Protein AF-A0ABD6A2N2-F1 (afdb_monomer_lite)

Organism: NCBI:txid767515

Foldseek 3Di:
DDDPDPVVVVVPPDDDDPPPPDDDDDDQKDADPQFAAAPPPGDGDRIFGQEPVRGTGDPVPHPD

Radius of gyration: 18.24 Å; chains: 1; bounding box: 47×24×35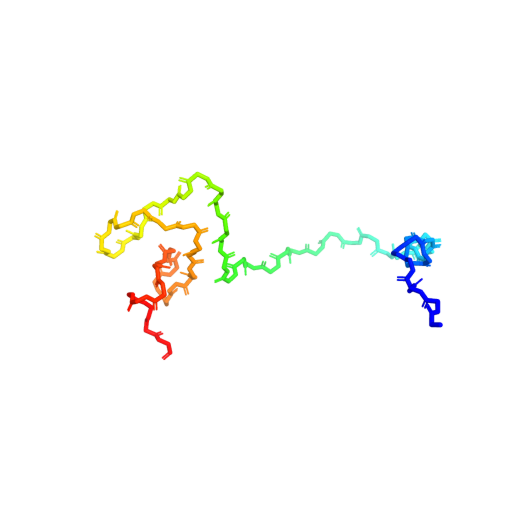 Å

Structure (mmCIF, N/CA/C/O backbone):
data_AF-A0ABD6A2N2-F1
#
_entry.id   AF-A0ABD6A2N2-F1
#
loop_
_atom_site.group_PDB
_atom_site.id
_atom_site.type_symbol
_atom_site.label_atom_id
_atom_site.label_alt_id
_atom_site.label_comp_id
_atom_site.label_asym_id
_atom_site.label_entity_id
_atom_site.label_seq_id
_atom_site.pdbx_PDB_ins_code
_atom_site.Cartn_x
_atom_site.Cartn_y
_atom_site.Cartn_z
_atom_site.occupancy
_atom_site.B_iso_or_equiv
_atom_site.auth_seq_id
_atom_site.auth_comp_id
_atom_site.auth_asym_id
_atom_site.auth_atom_id
_atom_site.pdbx_PDB_model_num
ATOM 1 N N . MET A 1 1 ? 40.904 6.596 7.769 1.00 51.03 1 MET A N 1
ATOM 2 C CA . MET A 1 1 ? 39.705 5.961 7.194 1.00 51.03 1 MET A CA 1
ATOM 3 C C . MET A 1 1 ? 39.201 6.899 6.115 1.00 51.03 1 MET A C 1
ATOM 5 O O . MET A 1 1 ? 38.590 7.899 6.459 1.00 51.03 1 MET A O 1
ATOM 9 N N . SER A 1 2 ? 39.593 6.671 4.857 1.00 57.78 2 SER A N 1
ATOM 10 C CA . SER A 1 2 ? 39.069 7.459 3.737 1.00 57.78 2 SER A CA 1
ATOM 11 C C . SER A 1 2 ? 37.618 7.060 3.523 1.00 57.78 2 SER A C 1
ATOM 13 O O . SER A 1 2 ? 37.340 5.888 3.267 1.00 57.78 2 SER A O 1
ATOM 15 N N . ASP A 1 3 ? 36.724 8.026 3.685 1.00 62.06 3 ASP A N 1
ATOM 16 C CA . ASP A 1 3 ? 35.322 7.912 3.308 1.00 62.06 3 ASP A CA 1
ATOM 17 C C . ASP A 1 3 ? 35.256 7.642 1.797 1.00 62.06 3 ASP A C 1
ATOM 19 O O . ASP A 1 3 ? 35.841 8.377 0.996 1.00 62.06 3 ASP A O 1
ATOM 23 N N . ARG A 1 4 ? 34.660 6.514 1.406 1.00 67.25 4 ARG A N 1
ATOM 24 C CA . ARG A 1 4 ? 34.534 6.105 0.004 1.00 67.25 4 ARG A CA 1
ATOM 25 C C . ARG A 1 4 ? 33.484 6.988 -0.668 1.00 67.25 4 ARG A C 1
ATOM 27 O O . ARG A 1 4 ? 32.302 6.664 -0.637 1.00 67.25 4 ARG A O 1
ATOM 34 N N . SER A 1 5 ? 33.941 8.105 -1.237 1.00 69.62 5 SER A N 1
ATOM 35 C CA . SER A 1 5 ? 33.092 9.069 -1.940 1.00 69.62 5 SER A CA 1
ATOM 36 C C . SER A 1 5 ? 32.334 8.407 -3.093 1.00 69.62 5 SER A C 1
ATOM 38 O O . SER A 1 5 ? 32.912 7.662 -3.887 1.00 69.62 5 SER A O 1
ATOM 40 N N . LEU A 1 6 ? 31.041 8.715 -3.195 1.00 66.75 6 LEU A N 1
ATOM 41 C CA . LEU A 1 6 ? 30.119 8.193 -4.209 1.00 66.75 6 LEU A CA 1
ATOM 42 C C . LEU A 1 6 ? 30.528 8.566 -5.649 1.00 66.75 6 LEU A C 1
ATOM 44 O O . LEU A 1 6 ? 30.087 7.912 -6.591 1.00 66.75 6 LEU A O 1
ATOM 48 N N . ASP A 1 7 ? 31.403 9.561 -5.816 1.00 67.75 7 ASP A N 1
ATOM 49 C CA . ASP A 1 7 ? 31.971 9.977 -7.105 1.00 67.75 7 ASP A CA 1
ATOM 50 C C . ASP A 1 7 ? 32.756 8.869 -7.830 1.00 67.75 7 ASP A C 1
ATOM 52 O O . ASP A 1 7 ? 32.724 8.805 -9.057 1.00 67.75 7 ASP A O 1
ATOM 56 N N . GLU A 1 8 ? 33.423 7.958 -7.109 1.00 67.12 8 GLU A N 1
ATOM 57 C CA . GLU A 1 8 ? 34.206 6.873 -7.733 1.00 67.12 8 GLU A CA 1
ATOM 58 C C . GLU A 1 8 ? 33.308 5.874 -8.493 1.00 67.12 8 GLU A C 1
ATOM 60 O O . GLU A 1 8 ? 33.729 5.290 -9.490 1.00 67.12 8 GLU A O 1
ATOM 65 N N . PHE A 1 9 ? 32.042 5.727 -8.082 1.00 61.47 9 PHE A N 1
ATOM 66 C CA . PHE A 1 9 ? 31.070 4.817 -8.703 1.00 61.47 9 PHE A CA 1
ATOM 67 C C . PHE A 1 9 ? 30.310 5.438 -9.884 1.00 61.47 9 PHE A C 1
ATOM 69 O O . PHE A 1 9 ? 29.743 4.703 -10.691 1.00 61.47 9 PHE A O 1
ATOM 76 N N . ALA A 1 10 ? 30.289 6.769 -10.008 1.00 64.75 10 ALA A N 1
ATOM 77 C CA . ALA A 1 10 ? 29.584 7.459 -11.091 1.00 64.75 10 ALA A CA 1
ATOM 78 C C . ALA A 1 10 ? 30.316 7.348 -12.444 1.00 64.75 10 ALA A C 1
ATOM 80 O O . ALA A 1 10 ? 29.688 7.388 -13.498 1.00 64.75 10 ALA A O 1
ATOM 81 N N . THR A 1 11 ? 31.638 7.163 -12.412 1.00 59.56 11 THR A N 1
ATOM 82 C CA . THR A 1 11 ? 32.528 7.178 -13.590 1.00 59.56 11 THR A CA 1
ATOM 83 C C . THR A 1 11 ? 32.569 5.854 -14.373 1.00 59.56 11 THR A C 1
ATOM 85 O O . THR A 1 11 ? 33.235 5.765 -15.397 1.00 59.56 11 THR A O 1
ATOM 88 N N . ALA A 1 12 ? 31.861 4.812 -13.925 1.00 59.16 12 ALA A N 1
ATOM 89 C CA . ALA A 1 12 ? 31.891 3.480 -14.546 1.00 59.16 12 ALA A CA 1
ATOM 90 C C . ALA A 1 12 ? 30.659 3.152 -15.417 1.00 59.16 12 ALA A C 1
ATOM 92 O O . ALA A 1 12 ? 30.477 1.999 -15.798 1.00 59.16 12 ALA A O 1
ATOM 93 N N . ALA A 1 13 ? 29.786 4.126 -15.694 1.00 60.38 13 ALA A N 1
ATOM 94 C CA . ALA A 1 13 ? 28.502 3.881 -16.360 1.00 60.38 13 ALA A CA 1
ATOM 95 C C . ALA A 1 13 ? 28.531 3.972 -17.900 1.00 60.38 13 ALA A C 1
ATOM 97 O O . ALA A 1 13 ? 27.512 3.694 -18.524 1.00 60.38 13 ALA A O 1
ATOM 98 N N . ASP A 1 14 ? 29.657 4.336 -18.516 1.00 62.03 14 ASP A N 1
ATOM 99 C CA . ASP A 1 14 ? 29.718 4.631 -19.953 1.00 62.03 14 ASP A CA 1
ATOM 100 C C . ASP A 1 14 ? 30.597 3.621 -20.695 1.00 62.03 14 ASP A C 1
ATOM 102 O O . ASP A 1 14 ? 31.717 3.931 -21.062 1.00 62.03 14 ASP A O 1
ATOM 106 N N . GLU A 1 15 ? 30.110 2.391 -20.871 1.00 61.41 15 GLU A N 1
ATOM 107 C CA . GLU A 1 15 ? 30.650 1.445 -21.859 1.00 61.41 15 GLU A CA 1
ATOM 108 C C . GLU A 1 15 ? 29.482 0.631 -22.452 1.00 61.41 15 GLU A C 1
ATOM 110 O O . GLU A 1 15 ? 29.199 -0.494 -22.045 1.00 61.41 15 GLU A O 1
ATOM 115 N N . SER A 1 16 ? 28.760 1.258 -23.388 1.00 64.25 16 SER A N 1
ATOM 116 C CA . SER A 1 16 ? 27.976 0.647 -24.480 1.00 64.25 16 SER A CA 1
ATOM 117 C C . SER A 1 16 ? 27.289 -0.698 -24.175 1.00 64.25 16 SER A C 1
ATOM 119 O O . SER A 1 16 ? 27.658 -1.742 -24.719 1.00 64.25 16 SER A O 1
ATOM 121 N N . ALA A 1 17 ? 26.255 -0.677 -23.334 1.00 64.81 17 ALA A N 1
ATOM 122 C CA . ALA A 1 17 ? 25.299 -1.778 -23.258 1.00 64.81 17 ALA A CA 1
ATOM 123 C C . ALA A 1 17 ? 24.330 -1.693 -24.450 1.00 64.81 17 ALA A C 1
ATOM 125 O O . ALA A 1 17 ? 23.882 -0.609 -24.805 1.00 64.81 17 ALA A O 1
ATOM 126 N N . ASP A 1 18 ? 23.999 -2.827 -25.068 1.00 66.75 18 ASP A N 1
ATOM 127 C CA . ASP A 1 18 ? 22.916 -2.924 -26.052 1.00 66.75 18 ASP A CA 1
ATOM 128 C C . ASP A 1 18 ? 21.599 -2.476 -25.385 1.00 66.75 18 ASP A C 1
ATOM 130 O O . ASP A 1 18 ? 21.005 -3.212 -24.595 1.00 66.75 18 ASP A O 1
ATOM 134 N N . GLU A 1 19 ? 21.187 -1.228 -25.634 1.00 68.44 19 GLU A N 1
ATOM 135 C CA . GLU A 1 19 ? 20.010 -0.576 -25.038 1.00 68.44 19 GLU A CA 1
ATOM 136 C C . GLU A 1 19 ? 18.698 -1.065 -25.671 1.00 68.44 19 GLU A C 1
ATOM 138 O O . GLU A 1 19 ? 17.822 -0.284 -26.050 1.00 68.44 19 GLU A O 1
ATOM 143 N N . SER A 1 20 ? 18.531 -2.378 -25.801 1.00 78.88 20 SER A N 1
ATOM 144 C CA . SER A 1 20 ? 17.211 -2.930 -26.075 1.00 78.88 20 SER A CA 1
ATOM 145 C C . SER A 1 20 ? 16.291 -2.573 -24.893 1.00 78.88 20 SER A C 1
ATOM 147 O O . SER A 1 20 ? 16.593 -2.956 -23.759 1.00 78.88 20 SER A O 1
ATOM 149 N N . PRO A 1 21 ? 15.182 -1.833 -25.102 1.00 77.00 21 PRO A N 1
ATOM 150 C CA . PRO A 1 21 ? 14.318 -1.409 -24.009 1.00 77.00 21 PRO A CA 1
ATOM 151 C C . PRO A 1 21 ? 13.667 -2.639 -23.375 1.00 77.00 21 PRO A C 1
ATOM 153 O O . PRO A 1 21 ? 12.801 -3.285 -23.964 1.00 77.00 21 PRO A O 1
ATOM 156 N N . VAL A 1 22 ? 14.105 -2.974 -22.165 1.00 83.50 22 VAL A N 1
ATOM 157 C CA . VAL A 1 22 ? 13.479 -4.005 -21.337 1.00 83.50 22 VAL A CA 1
ATOM 158 C C . VAL A 1 22 ? 12.314 -3.398 -20.565 1.00 83.50 22 VAL A C 1
ATOM 160 O O . VAL A 1 22 ? 12.397 -2.263 -20.093 1.00 83.50 22 VAL A O 1
ATOM 163 N N . ASP A 1 23 ? 11.223 -4.152 -20.427 1.00 83.81 23 ASP A N 1
ATOM 164 C CA . ASP A 1 23 ? 10.106 -3.716 -19.590 1.00 83.81 23 ASP A CA 1
ATOM 165 C C . ASP A 1 23 ? 10.565 -3.663 -18.122 1.00 83.81 23 ASP A C 1
ATOM 167 O O . ASP A 1 23 ? 11.063 -4.667 -17.592 1.00 83.81 23 ASP A O 1
ATOM 171 N N . PRO A 1 24 ? 10.466 -2.500 -17.457 1.00 81.44 24 PRO A N 1
ATOM 172 C CA . PRO A 1 24 ? 10.881 -2.379 -16.074 1.00 81.44 24 PRO A CA 1
ATOM 173 C C . PRO A 1 24 ? 9.967 -3.217 -15.185 1.00 81.44 24 PRO A C 1
ATOM 175 O O . PRO A 1 24 ? 8.743 -3.115 -15.244 1.00 81.44 24 PRO A O 1
ATOM 178 N N . ALA A 1 25 ? 10.573 -3.997 -14.288 1.00 85.88 25 ALA A N 1
ATOM 179 C CA . ALA A 1 25 ? 9.812 -4.803 -13.348 1.00 85.88 25 ALA A CA 1
ATOM 180 C C . ALA A 1 25 ? 8.816 -3.936 -12.549 1.00 85.88 25 ALA A C 1
ATOM 182 O O . ALA A 1 25 ? 9.151 -2.822 -12.118 1.00 85.88 25 ALA A O 1
ATOM 183 N N . PRO A 1 26 ? 7.595 -4.439 -12.300 1.00 86.00 26 PRO A N 1
ATOM 184 C CA . PRO A 1 26 ? 6.599 -3.698 -11.551 1.00 86.00 26 PRO A CA 1
ATOM 185 C C . PRO A 1 26 ? 7.112 -3.369 -10.147 1.00 86.00 26 PRO A C 1
ATOM 187 O O . PRO A 1 26 ? 7.608 -4.228 -9.418 1.00 86.00 26 PRO A O 1
ATOM 190 N N . ALA A 1 27 ? 6.942 -2.111 -9.740 1.00 88.00 27 ALA A N 1
ATOM 191 C CA . ALA A 1 27 ? 7.349 -1.662 -8.415 1.00 88.00 27 ALA A CA 1
ATOM 192 C C . ALA A 1 27 ? 6.615 -2.451 -7.315 1.00 88.00 27 ALA A C 1
ATOM 194 O O . ALA A 1 27 ? 5.381 -2.479 -7.262 1.00 88.00 27 ALA A O 1
ATOM 195 N N . THR A 1 28 ? 7.380 -3.053 -6.406 1.00 90.62 28 THR A N 1
ATOM 196 C CA . THR A 1 28 ? 6.869 -3.804 -5.244 1.00 90.62 28 THR A CA 1
ATOM 197 C C . THR A 1 28 ? 6.541 -2.896 -4.056 1.00 90.62 28 THR A C 1
ATOM 199 O O . THR A 1 28 ? 5.785 -3.269 -3.157 1.00 90.62 28 THR A O 1
ATOM 202 N N . MET A 1 29 ? 7.083 -1.678 -4.054 1.00 92.44 29 MET A N 1
ATOM 203 C CA . MET A 1 29 ? 6.902 -0.671 -3.017 1.00 92.44 29 MET A CA 1
ATOM 204 C C . MET A 1 29 ? 6.868 0.723 -3.645 1.00 92.44 29 MET A C 1
ATOM 206 O O . MET A 1 29 ? 7.514 0.996 -4.657 1.00 92.44 29 MET A O 1
ATOM 210 N N . ARG A 1 30 ? 6.085 1.612 -3.034 1.00 93.38 30 ARG A N 1
ATOM 211 C CA . ARG A 1 30 ? 6.023 3.032 -3.366 1.00 93.38 30 ARG A CA 1
ATOM 212 C C . ARG A 1 30 ? 6.312 3.857 -2.124 1.00 93.38 30 ARG A C 1
ATOM 214 O O . ARG A 1 30 ? 5.762 3.610 -1.049 1.00 93.38 30 ARG A O 1
ATOM 221 N N . TRP A 1 31 ? 7.150 4.865 -2.304 1.00 94.81 31 TRP A N 1
ATOM 222 C CA . TRP A 1 31 ? 7.380 5.915 -1.328 1.00 94.81 31 TRP A CA 1
ATOM 223 C C . TRP A 1 31 ? 6.757 7.220 -1.823 1.00 94.81 31 TRP A C 1
ATOM 225 O O . TRP A 1 31 ? 6.778 7.500 -3.022 1.00 94.81 31 TRP A O 1
ATOM 235 N N . SER A 1 32 ? 6.187 8.000 -0.913 1.00 93.75 32 SER A N 1
ATOM 236 C CA . SER A 1 32 ? 5.569 9.294 -1.200 1.00 93.75 32 SER A CA 1
ATOM 237 C C . SER A 1 32 ? 5.898 10.257 -0.051 1.00 93.75 32 SER A C 1
ATOM 239 O O . SER A 1 32 ? 5.529 9.953 1.086 1.00 93.75 32 SER A O 1
ATOM 241 N N . PRO A 1 33 ? 6.578 11.395 -0.298 1.00 93.94 33 PRO A N 1
ATOM 242 C CA . PRO A 1 33 ? 6.975 12.332 0.761 1.00 93.94 33 PRO A CA 1
ATOM 243 C C . PRO A 1 33 ? 5.767 12.986 1.438 1.00 93.94 33 PRO A C 1
ATOM 245 O O . PRO A 1 33 ? 5.711 13.076 2.659 1.00 93.94 33 PRO A O 1
ATOM 248 N N . GLU A 1 34 ? 4.768 13.361 0.642 1.00 94.88 34 GLU A N 1
ATOM 249 C CA . GLU A 1 34 ? 3.459 13.857 1.086 1.00 94.88 34 GLU A CA 1
ATOM 250 C C . GLU A 1 34 ? 2.590 12.773 1.751 1.00 94.88 34 GLU A C 1
ATOM 252 O O . GLU A 1 34 ? 1.599 13.072 2.412 1.00 94.88 34 GLU A O 1
ATOM 257 N N . GLY A 1 35 ? 2.992 11.505 1.627 1.00 95.12 35 GLY A N 1
ATOM 258 C CA . GLY A 1 35 ? 2.175 10.363 1.998 1.00 95.12 35 GLY A CA 1
ATOM 259 C C . GLY A 1 35 ? 1.009 10.154 1.039 1.00 95.12 35 GLY A C 1
ATOM 260 O O . GLY A 1 35 ? 0.644 11.008 0.241 1.00 95.12 35 GLY A O 1
ATOM 261 N N . ALA A 1 36 ? 0.435 8.961 1.074 1.00 96.06 36 ALA A N 1
ATOM 262 C CA . ALA A 1 36 ? -0.724 8.653 0.254 1.00 96.06 36 ALA A CA 1
ATOM 263 C C . ALA A 1 36 ? -1.598 7.600 0.939 1.00 96.06 36 ALA A C 1
ATOM 265 O O . ALA A 1 36 ? -1.089 6.828 1.763 1.00 96.06 36 ALA A O 1
ATOM 266 N N . PRO A 1 37 ? -2.905 7.57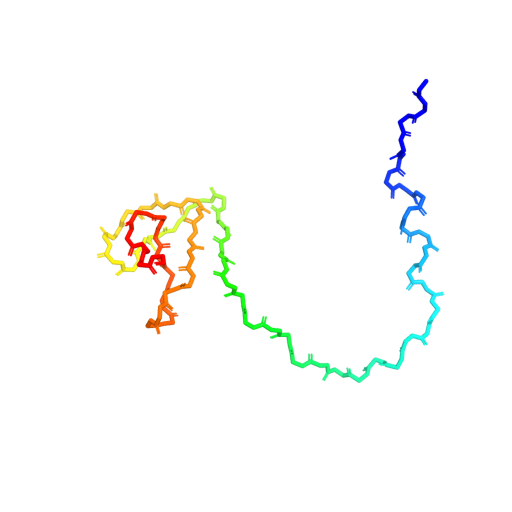0 0.630 1.00 96.62 37 PRO A N 1
ATOM 267 C CA . PRO A 1 37 ? -3.839 6.701 1.324 1.00 96.62 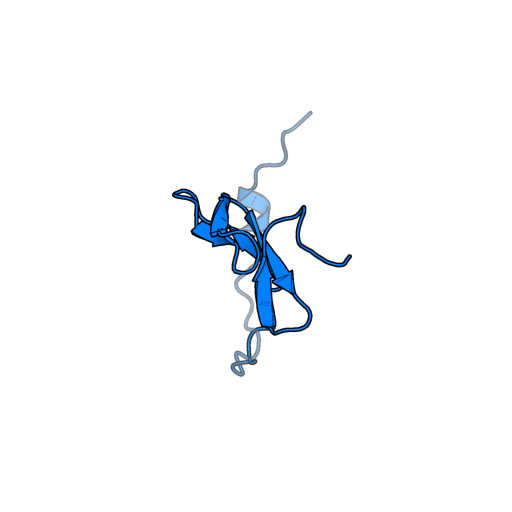37 PRO A CA 1
ATOM 268 C C . PRO A 1 37 ? -3.525 5.227 1.056 1.00 96.62 37 PRO A C 1
ATOM 270 O O . PRO A 1 37 ? -3.200 4.820 -0.067 1.00 96.62 37 PRO A O 1
ATOM 273 N N . CYS A 1 38 ? -3.621 4.430 2.116 1.00 96.06 38 CYS A N 1
ATOM 274 C CA . CYS A 1 38 ? -3.664 2.980 2.046 1.00 96.06 38 CYS A CA 1
ATOM 275 C C . CYS A 1 38 ? -4.966 2.539 1.370 1.00 96.06 38 CYS A C 1
ATOM 277 O O . CYS A 1 38 ? -6.044 2.960 1.785 1.00 96.06 38 CYS A O 1
ATOM 279 N N . ALA A 1 39 ? -4.880 1.646 0.384 1.00 94.50 39 ALA A N 1
ATOM 280 C CA . ALA A 1 39 ? -6.064 1.124 -0.298 1.00 94.50 39 ALA A CA 1
ATOM 281 C C . ALA A 1 39 ? -6.995 0.289 0.610 1.00 94.50 39 ALA A C 1
ATOM 283 O O . ALA A 1 39 ? -8.162 0.123 0.275 1.00 94.50 39 ALA A O 1
ATOM 284 N N . ALA A 1 40 ? -6.497 -0.224 1.744 1.00 94.25 40 ALA A N 1
ATOM 285 C CA . ALA A 1 40 ? -7.267 -1.059 2.669 1.00 94.25 40 ALA A CA 1
ATOM 286 C C . ALA A 1 40 ? -7.900 -0.258 3.821 1.00 94.25 40 ALA A C 1
ATOM 288 O O . ALA A 1 40 ? -9.103 -0.340 4.043 1.00 94.25 40 ALA A O 1
ATOM 289 N N . CYS A 1 41 ? -7.104 0.532 4.551 1.00 95.88 41 CYS A N 1
ATOM 290 C CA . CYS A 1 41 ? -7.571 1.265 5.737 1.00 95.88 41 CYS A CA 1
ATOM 291 C C . CYS A 1 41 ? -7.758 2.775 5.523 1.00 95.88 41 CYS A C 1
ATOM 293 O O . CYS A 1 41 ? -8.230 3.466 6.420 1.00 95.88 41 CYS A O 1
ATOM 295 N N . GLY A 1 42 ? -7.349 3.319 4.373 1.00 95.56 42 GLY A N 1
ATOM 296 C CA . GLY A 1 42 ? -7.434 4.751 4.073 1.00 95.56 42 GLY A CA 1
ATOM 297 C C . GLY A 1 42 ? -6.392 5.632 4.772 1.00 95.56 42 GLY A C 1
ATOM 298 O O . GLY A 1 42 ? -6.284 6.808 4.437 1.00 95.56 42 GLY A O 1
ATOM 299 N N . SER A 1 43 ? -5.588 5.101 5.701 1.00 95.94 43 SER A N 1
ATOM 300 C CA . SER A 1 43 ? -4.560 5.889 6.392 1.00 95.94 43 SER A CA 1
ATOM 301 C C . SER A 1 43 ? -3.495 6.407 5.426 1.00 95.94 43 SER A C 1
ATOM 303 O O . SER A 1 43 ? -2.953 5.648 4.619 1.00 95.94 43 SER A O 1
ATOM 305 N N . THR A 1 44 ? -3.159 7.691 5.539 1.00 96.56 44 THR A N 1
ATOM 306 C CA . THR A 1 44 ? -2.069 8.307 4.779 1.00 96.56 44 THR A CA 1
ATOM 307 C C . THR A 1 44 ? -0.728 7.854 5.338 1.00 96.56 44 THR A C 1
ATOM 309 O O . THR A 1 44 ? -0.402 8.131 6.491 1.00 96.56 44 THR A O 1
ATOM 312 N N . VAL A 1 45 ? 0.062 7.164 4.517 1.00 96.19 45 VAL A N 1
ATOM 313 C CA . VAL A 1 45 ? 1.391 6.668 4.896 1.00 96.19 45 VAL A CA 1
ATOM 314 C C . VAL A 1 45 ? 2.429 7.043 3.844 1.00 96.19 45 VAL A C 1
ATOM 316 O O . VAL A 1 45 ? 2.150 7.049 2.644 1.00 96.19 45 VAL A O 1
ATOM 319 N N . SER A 1 46 ? 3.655 7.328 4.282 1.00 96.44 46 SER A N 1
ATOM 320 C CA . SER A 1 46 ? 4.761 7.669 3.375 1.00 96.44 46 SER A CA 1
ATOM 321 C C . SER A 1 46 ? 5.281 6.470 2.588 1.00 96.44 46 SER A C 1
ATOM 323 O O . SER A 1 46 ? 5.916 6.632 1.552 1.00 96.44 46 SER A O 1
ATOM 325 N N . ARG A 1 47 ? 5.042 5.250 3.075 1.00 95.38 47 ARG A N 1
ATOM 326 C CA . ARG A 1 47 ? 5.501 4.010 2.450 1.00 95.38 47 ARG A CA 1
ATOM 327 C C . ARG A 1 47 ? 4.333 3.047 2.291 1.00 95.38 47 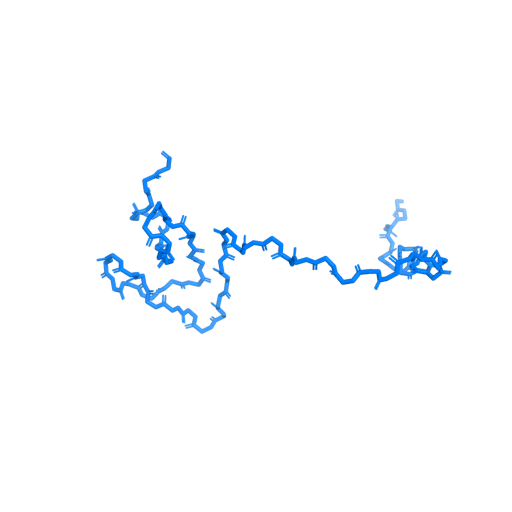ARG A C 1
ATOM 329 O O . ARG A 1 47 ? 3.617 2.789 3.255 1.00 95.38 47 ARG A O 1
ATOM 336 N N . ARG A 1 48 ? 4.164 2.521 1.079 1.00 96.31 48 ARG A N 1
ATOM 337 C CA . ARG A 1 48 ? 3.129 1.546 0.723 1.00 96.31 48 ARG A CA 1
ATOM 338 C C . ARG A 1 48 ? 3.735 0.3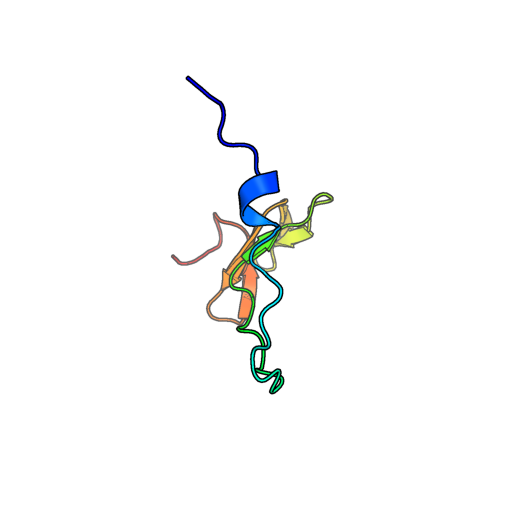89 -0.059 1.00 96.31 48 ARG A C 1
ATOM 340 O O . ARG A 1 48 ? 4.710 0.571 -0.785 1.00 96.31 48 ARG A O 1
ATOM 347 N N . TRP A 1 49 ? 3.135 -0.784 0.051 1.00 95.50 49 TRP A N 1
ATOM 348 C CA . TRP A 1 49 ? 3.594 -2.023 -0.564 1.00 95.50 49 TRP A CA 1
ATOM 349 C C . TRP A 1 49 ? 2.520 -2.594 -1.470 1.00 95.50 49 TRP A C 1
ATOM 351 O O . TRP A 1 49 ? 1.333 -2.454 -1.181 1.00 95.50 49 TRP A O 1
ATOM 361 N N . ARG A 1 50 ? 2.946 -3.251 -2.548 1.00 94.06 50 ARG A N 1
ATOM 362 C CA . ARG A 1 50 ? 2.040 -3.991 -3.419 1.00 94.06 50 ARG A CA 1
ATOM 363 C C . ARG A 1 50 ? 1.451 -5.171 -2.639 1.00 94.06 50 ARG A C 1
ATOM 365 O O . ARG A 1 50 ?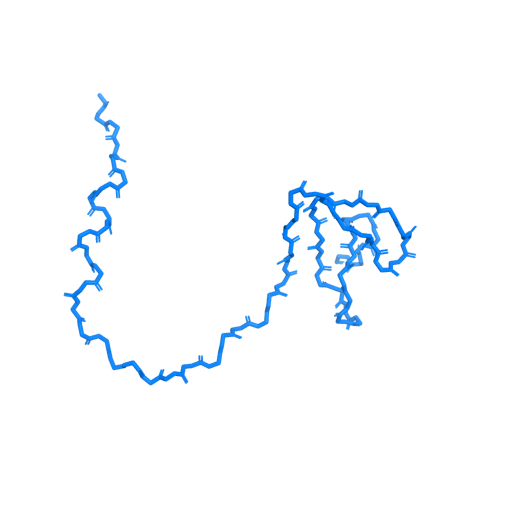 2.193 -5.953 -2.043 1.00 94.06 50 ARG A O 1
ATOM 372 N N . SER A 1 51 ? 0.128 -5.242 -2.615 1.00 92.75 51 SER A N 1
ATOM 373 C CA . SER A 1 51 ? -0.653 -6.374 -2.121 1.00 92.75 51 SER A CA 1
ATOM 374 C C . SER A 1 51 ? -0.827 -7.420 -3.230 1.00 92.75 51 SER A C 1
ATOM 376 O O . SER A 1 51 ? -0.569 -7.136 -4.400 1.00 92.75 51 SER A O 1
ATOM 378 N N . ALA A 1 52 ? -1.305 -8.614 -2.877 1.00 87.06 52 ALA A N 1
ATOM 379 C CA . ALA A 1 52 ? -1.689 -9.655 -3.830 1.00 87.06 52 ALA A CA 1
ATOM 380 C C . ALA A 1 52 ? -2.784 -9.193 -4.814 1.00 87.06 52 ALA A C 1
ATOM 382 O O . ALA A 1 52 ? -2.860 -9.701 -5.925 1.00 87.06 52 ALA A O 1
ATOM 383 N N . ALA A 1 53 ? -3.596 -8.201 -4.429 1.00 85.25 53 ALA A N 1
ATOM 384 C CA . ALA A 1 53 ? -4.627 -7.593 -5.274 1.00 85.25 53 ALA A CA 1
ATOM 385 C C . ALA A 1 53 ? -4.117 -6.408 -6.128 1.00 85.25 53 ALA A C 1
ATOM 387 O O . ALA A 1 53 ? -4.900 -5.534 -6.494 1.00 85.25 53 ALA A O 1
ATOM 388 N N . ASP A 1 54 ? -2.802 -6.304 -6.357 1.00 85.00 54 ASP A N 1
ATOM 389 C CA . ASP A 1 54 ? -2.149 -5.224 -7.120 1.00 85.00 54 ASP A CA 1
ATOM 390 C C . ASP A 1 54 ? -2.379 -3.791 -6.588 1.00 85.00 54 ASP A C 1
ATOM 392 O O . ASP A 1 54 ? -2.017 -2.801 -7.227 1.00 85.00 54 ASP A O 1
ATOM 396 N N . ALA A 1 55 ? -2.913 -3.664 -5.372 1.00 91.88 55 ALA A N 1
ATOM 397 C CA . ALA A 1 55 ? -3.126 -2.396 -4.682 1.00 91.88 55 ALA A CA 1
ATOM 398 C C . ALA A 1 55 ? -1.953 -2.038 -3.756 1.00 91.88 55 ALA A C 1
ATOM 400 O O . ALA A 1 55 ? -1.258 -2.913 -3.243 1.00 91.88 55 ALA A O 1
ATOM 401 N N . PHE A 1 56 ? -1.755 -0.743 -3.489 1.00 94.81 56 PHE A N 1
ATOM 402 C CA . PHE A 1 56 ? -0.735 -0.263 -2.554 1.00 94.81 56 PHE A CA 1
ATOM 403 C C . PHE A 1 56 ? -1.315 -0.071 -1.146 1.00 94.81 56 PHE A C 1
ATOM 405 O O . PHE A 1 56 ? -2.125 0.828 -0.907 1.00 94.81 56 PHE A O 1
ATOM 412 N N . VAL A 1 57 ? -0.866 -0.900 -0.206 1.00 96.00 57 VAL A N 1
ATOM 413 C CA . VAL A 1 57 ? -1.322 -0.921 1.194 1.00 96.00 57 VAL A CA 1
ATOM 414 C C . VAL A 1 57 ? -0.204 -0.518 2.156 1.00 96.00 57 VAL A C 1
ATOM 416 O O . VAL A 1 57 ? 0.973 -0.551 1.801 1.00 96.00 57 VAL A O 1
ATOM 419 N N . CYS A 1 58 ? -0.546 -0.088 3.369 1.00 96.69 58 CYS A N 1
ATOM 420 C CA . CYS A 1 58 ? 0.433 0.185 4.424 1.00 96.69 58 CYS A CA 1
ATOM 421 C C . CYS A 1 58 ? 1.049 -1.119 4.973 1.00 96.69 58 CYS A C 1
ATOM 423 O O . CYS A 1 58 ? 0.590 -2.210 4.648 1.00 96.69 58 CYS A O 1
ATOM 425 N N . ALA A 1 59 ? 2.089 -1.006 5.809 1.00 94.06 59 ALA A N 1
ATOM 426 C CA . ALA A 1 59 ? 2.790 -2.167 6.373 1.00 94.06 59 ALA A CA 1
ATOM 427 C C . ALA A 1 59 ? 1.882 -3.045 7.239 1.00 94.06 59 ALA A C 1
ATOM 429 O O . ALA A 1 59 ? 2.085 -4.251 7.314 1.00 94.06 59 ALA A O 1
ATOM 430 N N . ASP A 1 60 ? 0.908 -2.411 7.888 1.00 94.00 60 ASP A N 1
ATOM 431 C CA . ASP A 1 60 ? -0.023 -3.040 8.818 1.00 94.00 60 ASP A CA 1
ATOM 432 C C . ASP A 1 60 ? -1.099 -3.852 8.085 1.00 94.00 60 ASP A C 1
ATOM 434 O O . ASP A 1 60 ? -1.373 -4.992 8.432 1.00 94.00 60 ASP A O 1
ATOM 438 N N . CYS A 1 61 ? -1.643 -3.306 6.993 1.00 94.94 61 CYS A N 1
ATOM 439 C CA . CYS A 1 61 ? -2.644 -3.995 6.177 1.00 94.94 61 CYS A CA 1
ATOM 440 C C . CYS A 1 61 ? -2.049 -4.995 5.180 1.00 94.94 61 CYS A C 1
ATOM 442 O O . CYS A 1 61 ? -2.799 -5.614 4.427 1.00 94.94 61 CYS A O 1
ATOM 444 N N . LYS A 1 62 ? -0.722 -5.099 5.083 1.00 91.56 62 LYS A N 1
ATOM 445 C CA . LYS A 1 62 ? -0.105 -6.037 4.154 1.00 91.56 62 LYS A CA 1
ATOM 446 C C . LYS A 1 62 ? -0.145 -7.443 4.750 1.00 91.56 62 LYS A C 1
ATOM 448 O O . LYS A 1 62 ? 0.372 -7.675 5.837 1.00 91.56 62 LYS A O 1
ATOM 453 N N . GLU A 1 63 ? -0.708 -8.378 3.997 1.00 88.12 63 GLU A N 1
ATOM 454 C CA . GLU A 1 63 ? -0.606 -9.812 4.263 1.00 88.12 63 GLU A CA 1
ATOM 455 C C . GLU A 1 63 ? 0.784 -10.263 3.798 1.00 88.12 63 GLU A C 1
ATOM 457 O O . GLU A 1 63 ? 1.030 -10.423 2.601 1.00 88.12 63 GLU A O 1
ATOM 462 N N . TRP A 1 64 ? 1.732 -10.281 4.736 1.00 86.19 64 TRP A N 1
ATOM 463 C CA . TRP A 1 64 ? 3.140 -10.600 4.486 1.00 86.19 64 TRP A CA 1
ATOM 464 C C . TRP A 1 64 ? 3.367 -12.067 4.139 1.00 86.19 64 TRP A C 1
ATOM 466 O O . TRP A 1 64 ? 2.707 -12.932 4.756 1.00 86.19 64 TRP A O 1
#

Sequence (64 aa):
MSDRSLDEFATAADESADESPVDPAPATMRWSPEGAPCAACGSTVSRRWRSAADAFVCADCKEW

InterPro domains:
  IPR055995 Domain of unknown function DUF7573 [PF24458] (27-64)

pLDDT: mean 83.27, std 13.91, range [51.03, 96.69]

Secondary structure (DSSP, 8-state):
-----THHHHTT--S------PPPPPPSEEEEEEEEE-TTT--EEEEEEE-TTS-EE-TTT---